Protein AF-A0A497KIA1-F1 (afdb_monomer_lite)

Foldseek 3Di:
DDPVVVVPPDPPVCVVVVDDDQQLLVVLVVQLVVCVVVVHQEGEDDDHPDSLVSLLNNCVVCVRGQYEYEFEQADADDDPVCNVVVVCCCPVPVPVVQVVSVVSLVVRLVVLVSNVVSPHPYYDYPRHQADPVGGPDDPVCCVPGNVVSVVSNVVSNVD

Radius of gyration: 18.95 Å; chains: 1; bounding box: 41×40×52 Å

pLDDT: mean 88.96, std 15.61, range [32.59, 98.38]

Secondary structure (DSSP, 8-state):
--THHHHTS--HHHHHTTPPP-HHHHHHHHHHHHHHHHT-SEEE--S-S-HHHHHHHHHHH-TTSEEEEE---S--PPPTTTHHHHHHHHHH-HHHHHHHHHHHHHHHHHHHHHHHHTT-SEEE-----EETTEESS-HHHIIIIIHHHHHHHHHHHT-

Structure (mmCIF, N/CA/C/O backbone):
data_AF-A0A497KIA1-F1
#
_entry.id   AF-A0A497KIA1-F1
#
loop_
_atom_site.group_PDB
_atom_site.id
_atom_site.type_symbol
_atom_site.label_atom_id
_atom_site.label_alt_id
_atom_site.label_comp_id
_atom_site.label_asym_id
_atom_site.label_entity_id
_atom_site.label_seq_id
_atom_site.pdbx_PDB_ins_code
_atom_site.Cartn_x
_atom_site.Cartn_y
_atom_site.Cartn_z
_atom_site.occupancy
_atom_site.B_iso_or_equiv
_atom_site.auth_seq_id
_atom_site.auth_comp_id
_atom_site.auth_asym_id
_atom_site.auth_atom_id
_atom_site.pdbx_PDB_model_num
ATOM 1 N N . MET A 1 1 ? 5.319 21.602 0.413 1.00 34.72 1 MET A N 1
ATOM 2 C CA . MET A 1 1 ? 4.555 22.053 1.593 1.00 34.72 1 MET A CA 1
ATOM 3 C C . MET A 1 1 ? 3.125 21.598 1.398 1.00 34.72 1 MET A C 1
ATOM 5 O O . MET A 1 1 ? 2.441 22.149 0.552 1.00 34.72 1 MET A O 1
ATOM 9 N N . THR A 1 2 ? 2.716 20.519 2.056 1.00 32.59 2 THR A N 1
ATOM 10 C CA . THR A 1 2 ? 1.330 20.048 2.010 1.00 32.59 2 THR A CA 1
ATOM 11 C C . THR A 1 2 ? 0.500 20.869 2.987 1.00 32.59 2 THR A C 1
ATOM 13 O O . THR A 1 2 ? 0.887 21.023 4.143 1.00 32.59 2 THR A O 1
ATOM 16 N N . VAL A 1 3 ? -0.648 21.359 2.519 1.00 40.66 3 VAL A N 1
ATOM 17 C CA . VAL A 1 3 ? -1.651 22.148 3.263 1.00 40.66 3 VAL A CA 1
ATOM 18 C C . VAL A 1 3 ? -2.026 21.506 4.615 1.00 40.66 3 VAL A C 1
ATOM 20 O O . VAL A 1 3 ? -2.348 22.194 5.577 1.00 40.66 3 VAL A O 1
ATOM 23 N N . PHE A 1 4 ? -1.878 20.184 4.736 1.00 40.44 4 PHE A N 1
ATOM 24 C CA . PHE A 1 4 ? -2.124 19.423 5.962 1.00 40.44 4 PHE A CA 1
ATOM 25 C C . PHE A 1 4 ? -1.110 19.643 7.092 1.00 40.44 4 PHE A C 1
ATOM 27 O O . PHE A 1 4 ? -1.469 19.500 8.258 1.00 40.44 4 PHE A O 1
ATOM 34 N N . ARG A 1 5 ? 0.144 20.010 6.793 1.00 41.88 5 ARG A N 1
ATOM 35 C CA . ARG A 1 5 ? 1.166 20.212 7.838 1.00 41.88 5 ARG A CA 1
ATOM 36 C C . ARG A 1 5 ? 0.845 21.413 8.730 1.00 41.88 5 ARG A C 1
ATOM 38 O O . ARG A 1 5 ? 1.209 21.410 9.900 1.00 41.88 5 ARG A O 1
ATOM 45 N N . ASP A 1 6 ? 0.152 22.406 8.177 1.00 43.09 6 ASP A N 1
ATOM 46 C CA . ASP A 1 6 ? -0.301 23.585 8.913 1.00 43.09 6 ASP A CA 1
ATOM 47 C C . ASP A 1 6 ? -1.636 23.350 9.632 1.00 43.09 6 ASP A C 1
ATOM 49 O O . ASP A 1 6 ? -1.867 23.952 10.673 1.00 43.09 6 ASP A O 1
ATOM 53 N N . PHE A 1 7 ? -2.468 22.414 9.160 1.00 45.00 7 PHE A N 1
ATOM 54 C CA . PHE A 1 7 ? -3.689 21.993 9.864 1.00 45.00 7 PHE A CA 1
ATOM 55 C C . PHE A 1 7 ? -3.392 21.154 11.116 1.00 45.00 7 PHE A C 1
ATOM 57 O O . PHE A 1 7 ? -4.107 21.232 12.108 1.00 45.00 7 PHE A O 1
ATOM 64 N N . LEU A 1 8 ? -2.291 20.396 11.094 1.00 48.50 8 LEU A N 1
ATOM 65 C CA . LEU A 1 8 ? -1.772 19.654 12.247 1.00 48.50 8 LEU A CA 1
ATOM 66 C C . LEU A 1 8 ? -1.019 20.543 13.248 1.00 48.50 8 LEU A C 1
ATOM 68 O O . LEU A 1 8 ? -0.542 20.042 14.270 1.00 48.50 8 LEU A O 1
ATOM 72 N N . LYS A 1 9 ? -0.908 21.858 12.997 1.00 46.88 9 LYS A N 1
ATOM 73 C CA . LYS A 1 9 ? -0.451 22.797 14.022 1.00 46.88 9 LYS A CA 1
ATOM 74 C C . LYS A 1 9 ? -1.568 23.017 15.036 1.00 46.88 9 LYS A C 1
ATOM 76 O O . LYS A 1 9 ? -2.237 24.041 15.049 1.00 46.88 9 LYS A O 1
ATOM 81 N N . VAL A 1 10 ? -1.614 22.057 15.951 1.00 50.97 10 VAL A N 1
ATOM 82 C CA . VAL A 1 10 ? -1.887 22.269 17.364 1.00 50.97 10 VAL A CA 1
ATOM 83 C C . VAL A 1 10 ? -3.334 22.642 17.667 1.00 50.97 10 VAL A C 1
ATOM 85 O O . VAL A 1 10 ? -3.739 23.801 17.595 1.00 50.97 10 VAL A O 1
ATOM 88 N N . ASP A 1 11 ? -4.079 21.648 18.143 1.00 57.84 11 ASP A N 1
ATOM 89 C CA . ASP A 1 11 ? -5.209 21.888 19.031 1.00 57.84 11 ASP A CA 1
ATOM 90 C C . ASP A 1 11 ? -4.734 22.752 20.218 1.00 57.84 11 ASP A C 1
ATOM 92 O O . ASP A 1 11 ? -4.006 22.301 21.111 1.00 57.84 11 ASP A O 1
ATOM 96 N N . LYS A 1 12 ? -5.073 24.045 20.164 1.00 54.50 12 LYS A N 1
ATOM 97 C CA . LYS A 1 12 ? -4.595 25.082 21.091 1.00 54.50 12 LYS A CA 1
ATOM 98 C C . LYS A 1 12 ? -4.995 24.795 22.539 1.00 54.50 12 LYS A C 1
ATOM 100 O O . LYS A 1 12 ? -4.323 25.280 23.447 1.00 54.50 12 LYS A O 1
ATOM 105 N N . GLU A 1 13 ? -6.044 24.006 22.758 1.00 53.75 13 GLU A N 1
ATOM 106 C CA . GLU A 1 13 ? -6.498 23.626 24.096 1.00 53.75 13 GLU A CA 1
ATOM 107 C C . GLU A 1 13 ? -5.647 22.503 24.703 1.00 53.75 13 GLU A C 1
ATOM 109 O O . GLU A 1 13 ? -5.328 22.549 25.891 1.00 53.75 13 GLU A O 1
ATOM 114 N N . THR A 1 14 ? -5.158 21.560 23.892 1.00 52.62 14 THR A N 1
ATOM 115 C CA . THR A 1 14 ? -4.282 20.479 24.375 1.00 52.62 14 THR A CA 1
ATOM 116 C C . THR A 1 14 ? -2.896 21.001 24.783 1.00 52.62 14 THR A C 1
ATOM 118 O O . THR A 1 14 ? -2.354 20.597 25.814 1.00 52.62 14 THR A O 1
ATOM 121 N N . VAL A 1 15 ? -2.339 21.972 24.045 1.00 52.34 15 VAL A N 1
ATOM 122 C CA . VAL A 1 15 ? -1.056 22.614 24.410 1.00 52.34 15 VAL A CA 1
ATOM 123 C C . VAL A 1 15 ? -1.168 23.498 25.655 1.00 52.34 15 VAL A C 1
ATOM 125 O O . VAL A 1 15 ? -0.230 23.527 26.451 1.00 52.34 15 VAL A O 1
ATOM 128 N N . LYS A 1 16 ? -2.320 24.139 25.901 1.00 53.25 16 LYS A N 1
ATOM 129 C CA . LYS A 1 16 ? -2.577 24.868 27.159 1.00 53.25 16 LYS A CA 1
ATOM 130 C C . LYS A 1 16 ? -2.518 23.971 28.403 1.00 53.25 16 LYS A C 1
ATOM 132 O O . LYS A 1 16 ? -2.260 24.478 29.489 1.00 53.25 16 LYS A O 1
ATOM 137 N N . GLN A 1 17 ? -2.735 22.662 28.258 1.00 56.19 17 GLN A N 1
ATOM 138 C CA . GLN A 1 17 ? -2.770 21.697 29.365 1.00 56.19 17 GLN A CA 1
ATOM 139 C C . GLN A 1 17 ? -1.438 20.960 29.609 1.00 56.19 17 GLN A C 1
ATOM 141 O O . GLN A 1 17 ? -1.381 20.076 30.463 1.00 56.19 17 GLN A O 1
ATOM 146 N N . GLY A 1 18 ? -0.362 21.286 28.881 1.00 53.97 18 GLY A N 1
ATOM 147 C CA . GLY A 1 18 ? 0.981 20.738 29.134 1.00 53.97 18 GLY A CA 1
ATOM 148 C C . GLY A 1 18 ? 1.168 19.248 28.811 1.00 53.97 18 GLY A C 1
ATOM 149 O O . GLY A 1 18 ? 2.192 18.671 29.174 1.00 53.97 18 GLY A O 1
ATOM 150 N N . LYS A 1 19 ? 0.213 18.605 28.126 1.00 58.03 19 LYS A N 1
ATOM 151 C CA . LYS A 1 19 ? 0.334 17.210 27.678 1.00 58.03 19 LYS A CA 1
ATOM 152 C C . LYS A 1 19 ? 0.810 17.162 26.228 1.00 58.03 19 LYS A C 1
ATOM 154 O O . LYS A 1 19 ? 0.245 17.820 25.359 1.00 58.03 19 LYS A O 1
ATOM 159 N N . VAL A 1 20 ? 1.839 16.358 25.960 1.00 70.94 20 VAL A N 1
ATOM 160 C CA . VAL A 1 20 ? 2.277 16.060 24.589 1.00 70.94 20 VAL A CA 1
ATOM 161 C C . VAL A 1 20 ? 1.141 15.318 23.880 1.00 70.94 20 VAL A C 1
ATOM 163 O O . VAL A 1 20 ? 0.722 14.250 24.323 1.00 70.94 20 VAL A O 1
ATOM 166 N N . LEU A 1 21 ? 0.618 15.896 22.798 1.00 77.31 21 LEU A N 1
ATOM 167 C CA . LEU A 1 21 ? -0.432 15.280 21.989 1.00 77.31 21 LEU A CA 1
ATOM 168 C C . LEU A 1 21 ? 0.130 14.043 21.275 1.00 77.31 21 LEU A C 1
ATOM 170 O O . LEU A 1 21 ? 1.035 14.158 20.449 1.00 77.31 21 LEU A O 1
ATOM 174 N N . ASN A 1 22 ? -0.437 12.865 21.543 1.00 88.88 22 ASN A N 1
ATOM 175 C CA . ASN A 1 22 ? -0.203 11.696 20.699 1.00 88.88 22 ASN A CA 1
ATOM 176 C C . ASN A 1 22 ? -1.004 11.865 19.398 1.00 88.88 22 ASN A C 1
ATOM 178 O O . ASN A 1 22 ? -2.209 11.614 19.356 1.00 88.88 22 ASN A O 1
ATOM 182 N N . VAL A 1 23 ? -0.325 12.324 18.344 1.00 90.06 23 VAL A N 1
ATOM 183 C CA . VAL A 1 23 ? -0.943 12.636 17.045 1.00 90.06 23 VAL A CA 1
ATOM 184 C C . VAL A 1 23 ? -1.562 11.394 16.394 1.00 90.06 23 VAL A C 1
ATOM 186 O O . VAL A 1 23 ? -2.629 11.506 15.796 1.00 90.06 23 VAL A O 1
ATOM 189 N N . THR A 1 24 ? -0.949 10.212 16.533 1.00 92.19 24 THR A N 1
ATOM 190 C CA . THR A 1 24 ? -1.492 8.958 15.982 1.00 92.19 24 THR A CA 1
ATOM 191 C C . THR A 1 24 ? -2.838 8.618 16.619 1.00 92.19 24 THR A C 1
ATOM 193 O O . THR A 1 24 ? -3.810 8.377 15.906 1.00 92.19 24 THR A O 1
ATOM 196 N N . GLU A 1 25 ? -2.926 8.658 17.950 1.00 94.31 25 GLU A N 1
ATOM 197 C CA . GLU A 1 25 ? -4.172 8.393 18.682 1.00 94.31 25 GLU A CA 1
ATOM 198 C C . GLU A 1 25 ? -5.246 9.439 18.369 1.00 94.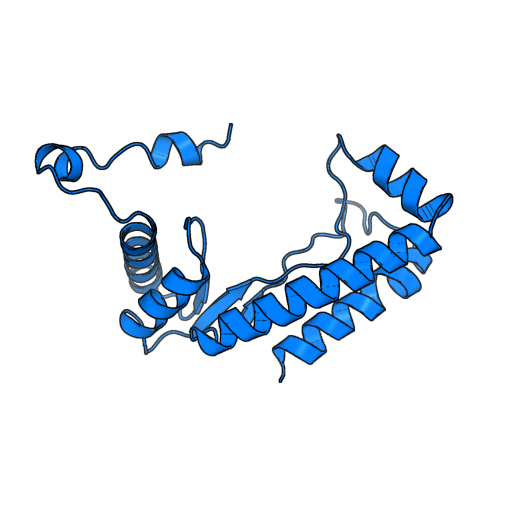31 25 GLU A C 1
ATOM 200 O O . GLU A 1 25 ? -6.392 9.084 18.088 1.00 94.31 25 GLU A O 1
ATOM 205 N N . HIS A 1 26 ? -4.875 10.721 18.365 1.00 93.44 26 HIS A N 1
ATOM 206 C CA . HIS A 1 26 ? -5.801 11.807 18.058 1.00 93.44 26 HIS A CA 1
ATOM 207 C C . HIS A 1 26 ? -6.403 11.666 16.653 1.00 93.44 26 HIS A C 1
ATOM 209 O O . HIS A 1 26 ? -7.625 11.611 16.514 1.00 93.44 26 HIS A O 1
ATOM 215 N N . ASN A 1 27 ? -5.565 11.542 15.620 1.00 94.56 27 ASN A N 1
ATOM 216 C CA . ASN A 1 27 ? -6.035 11.448 14.237 1.00 94.56 27 ASN A CA 1
ATOM 217 C C . ASN A 1 27 ? -6.836 10.161 13.992 1.00 94.56 27 ASN A C 1
ATOM 219 O O . ASN A 1 27 ? -7.849 10.206 13.297 1.00 94.56 27 ASN A O 1
ATOM 223 N N . SER A 1 28 ? -6.440 9.035 14.600 1.00 96.69 28 SER A N 1
ATOM 224 C CA . SER A 1 28 ? -7.191 7.774 14.490 1.00 96.69 28 SER A CA 1
ATOM 225 C C . SER A 1 28 ? -8.599 7.910 15.072 1.00 96.69 28 SER A C 1
ATOM 227 O O . SER A 1 28 ? -9.566 7.459 14.465 1.00 96.69 28 SER A O 1
ATOM 229 N N . ARG A 1 29 ? -8.746 8.590 16.217 1.00 95.75 29 ARG A N 1
ATOM 230 C CA . ARG A 1 29 ? -10.058 8.860 16.820 1.00 95.75 29 ARG A CA 1
ATOM 231 C C . ARG A 1 29 ? -10.920 9.761 15.943 1.00 95.75 29 ARG A C 1
ATOM 233 O O . ARG A 1 29 ? -12.077 9.430 15.701 1.00 95.75 29 ARG A O 1
ATOM 240 N N . VAL A 1 30 ? -10.354 10.862 15.445 1.00 95.69 30 VAL A N 1
ATOM 241 C CA . VAL A 1 30 ? -11.058 11.784 14.538 1.00 95.69 30 VAL A CA 1
ATOM 242 C C . VAL A 1 30 ? -11.549 11.044 13.294 1.00 95.69 30 VAL A C 1
ATOM 244 O O . VAL A 1 30 ? -12.689 11.240 12.871 1.00 95.69 30 VAL A O 1
ATOM 247 N N . LEU A 1 31 ? -10.724 10.157 12.736 1.00 95.62 31 LEU A N 1
ATOM 248 C CA . LEU A 1 31 ? -11.089 9.333 11.591 1.00 95.62 31 LEU A CA 1
ATOM 249 C C . LEU A 1 31 ? -12.267 8.396 11.909 1.00 95.62 31 LEU A C 1
ATOM 251 O O . LEU A 1 31 ? -13.246 8.398 11.166 1.00 95.62 31 LEU A O 1
ATOM 255 N N . VAL A 1 32 ? -12.222 7.668 13.032 1.00 96.62 32 VAL A N 1
ATOM 256 C CA . VAL A 1 32 ? -13.328 6.793 13.474 1.00 96.62 32 VAL A CA 1
ATOM 257 C C . VAL A 1 32 ? -14.625 7.572 13.647 1.00 96.62 32 VAL A C 1
ATOM 259 O O . VAL A 1 32 ? -15.667 7.169 13.134 1.00 96.62 32 VAL A O 1
ATOM 262 N N . GLU A 1 33 ? -14.576 8.698 14.359 1.00 96.56 33 GLU A N 1
ATOM 263 C CA . GLU A 1 33 ? -15.754 9.533 14.589 1.00 96.56 33 GLU A CA 1
ATOM 264 C C . GLU A 1 33 ? -16.332 10.073 13.282 1.00 96.56 33 GLU A C 1
ATOM 266 O O . GLU A 1 33 ? -17.551 10.137 13.126 1.00 96.56 33 GLU A O 1
ATOM 271 N N . THR A 1 34 ? -15.466 10.449 12.340 1.00 96.19 34 THR A N 1
ATOM 272 C CA . THR A 1 34 ? -15.881 10.946 11.028 1.00 96.19 34 THR A CA 1
ATOM 273 C C . THR A 1 34 ? -16.577 9.846 10.238 1.00 96.19 34 THR A C 1
ATOM 275 O O . THR A 1 34 ? -17.715 10.054 9.825 1.00 96.19 34 THR A O 1
ATOM 278 N N . CYS A 1 35 ? -15.951 8.673 10.095 1.00 96.56 35 CYS A N 1
ATOM 279 C CA . CYS A 1 35 ? -16.517 7.522 9.385 1.00 96.56 35 CYS A CA 1
ATOM 280 C C . CYS A 1 35 ? -17.872 7.095 9.966 1.00 96.56 35 CYS A C 1
ATOM 282 O O . CYS A 1 35 ? -18.829 6.934 9.211 1.00 96.56 35 CYS A O 1
ATOM 284 N N . LYS A 1 36 ? -18.000 7.029 11.299 1.00 95.44 36 LYS A N 1
ATOM 285 C CA . LYS A 1 36 ? -19.275 6.713 11.965 1.00 95.44 36 LYS A CA 1
ATOM 286 C C . LYS A 1 36 ? -20.363 7.748 11.673 1.00 95.44 36 LYS A C 1
ATOM 288 O O . LYS A 1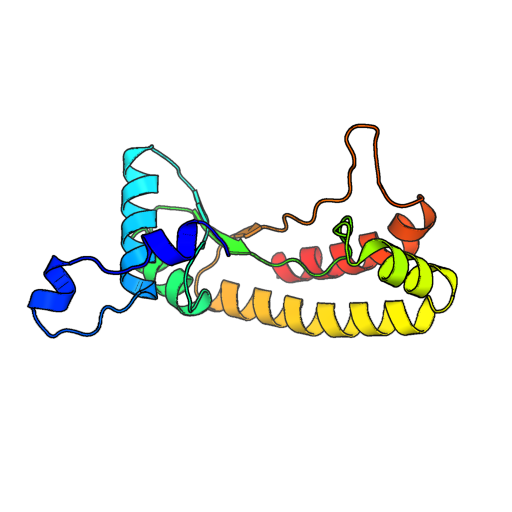 36 ? -21.502 7.378 11.411 1.00 95.44 36 LYS A O 1
ATOM 293 N N . LYS A 1 37 ? -20.033 9.045 11.694 1.00 97.00 37 LYS A N 1
ATOM 294 C CA . LYS A 1 37 ? -21.006 10.126 11.433 1.00 97.00 37 LYS A CA 1
ATOM 295 C C . LYS A 1 37 ? -21.519 10.135 9.996 1.00 97.00 37 LYS A C 1
ATOM 297 O O . LYS A 1 37 ? -22.679 10.468 9.782 1.00 97.00 37 LYS A O 1
ATOM 302 N N . ILE A 1 38 ? -20.664 9.808 9.030 1.00 97.06 38 ILE A N 1
ATOM 303 C CA . ILE A 1 38 ? -21.038 9.766 7.608 1.00 97.06 38 ILE A CA 1
ATOM 304 C C . ILE A 1 38 ? -21.599 8.403 7.177 1.00 97.06 38 ILE A C 1
ATOM 306 O O . ILE A 1 38 ? -22.018 8.267 6.031 1.00 97.06 38 ILE A O 1
ATOM 310 N N . GLY A 1 39 ? -21.624 7.416 8.080 1.00 96.56 39 GLY A N 1
ATOM 311 C CA . GLY A 1 39 ? -22.162 6.081 7.820 1.00 96.56 39 GLY A CA 1
ATOM 312 C C . GLY A 1 39 ? -21.280 5.227 6.909 1.00 96.56 39 GLY A C 1
ATOM 313 O O . GLY A 1 39 ? -21.804 4.512 6.066 1.00 96.56 39 GLY A O 1
ATOM 314 N N . TYR A 1 40 ? -19.954 5.340 7.020 1.00 97.06 40 TYR A N 1
ATOM 315 C CA . TYR A 1 40 ? -19.024 4.481 6.280 1.00 97.06 40 TYR A CA 1
ATOM 316 C C . TYR A 1 40 ? -18.747 3.194 7.049 1.00 97.06 40 TYR A C 1
ATOM 318 O O . TYR A 1 40 ? -18.329 3.256 8.200 1.00 97.06 40 TYR A O 1
ATOM 326 N N . ASP A 1 41 ? -18.857 2.051 6.374 1.00 97.00 41 ASP A N 1
ATOM 327 C CA . ASP A 1 41 ? -18.570 0.729 6.953 1.00 97.00 41 ASP A CA 1
ATOM 328 C C . ASP A 1 41 ? -17.071 0.382 6.986 1.00 97.00 41 ASP A C 1
ATOM 330 O O . ASP A 1 41 ? -16.654 -0.558 7.664 1.00 97.00 41 ASP A O 1
ATOM 334 N N . ILE A 1 42 ? -16.245 1.131 6.245 1.00 97.75 42 ILE A N 1
ATOM 335 C CA . ILE A 1 42 ? -14.803 0.894 6.104 1.00 97.75 42 ILE A CA 1
ATOM 336 C C . ILE A 1 42 ? -14.023 2.089 6.643 1.00 97.75 42 ILE A C 1
ATOM 338 O O . ILE A 1 42 ? -14.285 3.239 6.275 1.00 97.75 42 ILE A O 1
ATOM 342 N N . ILE A 1 43 ? -13.000 1.812 7.453 1.00 97.81 43 ILE A N 1
ATOM 343 C CA . ILE A 1 43 ? -12.065 2.818 7.953 1.00 97.81 43 ILE A CA 1
ATOM 344 C C . ILE A 1 43 ? -10.659 2.473 7.478 1.00 97.81 43 ILE A C 1
ATOM 346 O O . ILE A 1 43 ? -10.041 1.519 7.945 1.00 97.81 43 ILE A O 1
ATOM 350 N N . ARG A 1 44 ? -10.134 3.282 6.557 1.00 96.62 44 ARG A N 1
ATOM 351 C CA . ARG A 1 44 ? -8.766 3.146 6.056 1.00 96.62 44 ARG A CA 1
ATOM 352 C C . ARG A 1 44 ? -7.819 4.062 6.815 1.00 96.62 44 ARG A C 1
ATOM 354 O O . ARG A 1 44 ? -8.057 5.267 6.858 1.00 96.62 44 ARG A O 1
ATOM 361 N N . VAL A 1 45 ? -6.713 3.522 7.324 1.00 94.44 45 VAL A N 1
ATOM 362 C CA . VAL A 1 45 ? -5.660 4.331 7.957 1.00 94.44 45 VAL A CA 1
ATOM 363 C C . VAL A 1 45 ? -5.166 5.418 7.006 1.00 94.44 45 VAL A C 1
ATOM 365 O O . VAL A 1 45 ? -4.845 5.161 5.845 1.00 94.44 45 VAL A O 1
ATOM 368 N N . GLY A 1 46 ? -5.066 6.643 7.518 1.00 87.12 46 GLY A N 1
ATOM 369 C CA . GLY A 1 46 ? -4.593 7.787 6.752 1.00 87.12 46 GLY A CA 1
ATOM 370 C C . GLY A 1 46 ? -4.072 8.902 7.649 1.00 87.12 46 GLY A C 1
ATOM 371 O O . GLY A 1 46 ? -4.584 9.129 8.740 1.00 87.12 46 GLY A O 1
ATOM 372 N N . PHE A 1 47 ? -3.057 9.619 7.160 1.00 84.75 47 PHE A N 1
ATOM 373 C CA . PHE A 1 47 ? -2.545 10.859 7.761 1.00 84.75 47 PHE A CA 1
ATOM 374 C C . PHE A 1 47 ? -2.098 10.741 9.233 1.00 84.75 47 PHE A C 1
ATOM 376 O O . PHE A 1 47 ? -2.310 11.653 10.034 1.00 84.75 47 PHE A O 1
ATOM 383 N N . VAL A 1 48 ? -1.440 9.635 9.587 1.00 91.44 48 VAL A N 1
ATOM 384 C CA . VAL A 1 48 ? -0.880 9.373 10.925 1.00 91.44 48 VAL A CA 1
ATOM 385 C C . VAL A 1 48 ? 0.639 9.160 10.858 1.00 91.44 48 VAL A C 1
ATOM 387 O O . VAL A 1 48 ? 1.123 8.642 9.852 1.00 91.44 48 VAL A O 1
ATOM 390 N N . PRO A 1 49 ? 1.405 9.536 11.902 1.00 91.56 49 PRO A N 1
ATOM 391 C CA . PRO A 1 49 ? 2.841 9.245 11.969 1.00 91.56 49 PRO A CA 1
ATOM 392 C C . PRO A 1 49 ? 3.174 7.752 12.058 1.00 91.56 49 PRO A C 1
ATOM 394 O O . PRO A 1 49 ? 4.166 7.324 11.479 1.00 91.56 49 PRO A O 1
ATOM 397 N N . ASP A 1 50 ? 2.354 6.980 12.779 1.00 94.88 50 ASP A N 1
ATOM 398 C CA . ASP A 1 50 ? 2.522 5.534 12.954 1.00 94.88 50 ASP A CA 1
ATOM 399 C C . ASP A 1 50 ? 1.271 4.795 12.441 1.00 94.88 50 ASP A C 1
ATOM 401 O O . ASP A 1 50 ? 0.261 4.716 13.150 1.00 94.88 50 ASP A O 1
ATOM 405 N N . PRO A 1 51 ? 1.299 4.291 11.194 1.00 95.38 51 PRO A N 1
ATOM 406 C CA . PRO A 1 51 ? 0.178 3.560 10.611 1.00 95.38 51 PRO A CA 1
ATOM 407 C C . PRO A 1 51 ? -0.141 2.241 11.322 1.00 95.38 51 PRO A C 1
ATOM 409 O O . PRO A 1 51 ? -1.310 1.877 11.418 1.00 95.38 51 PRO A O 1
ATOM 412 N N . ILE A 1 52 ? 0.873 1.540 11.839 1.00 97.81 52 ILE A N 1
ATOM 413 C CA . ILE A 1 52 ? 0.696 0.234 12.486 1.00 97.81 52 ILE A CA 1
ATOM 414 C C . ILE A 1 52 ? -0.013 0.410 13.823 1.00 97.81 52 ILE A C 1
ATOM 416 O O . ILE A 1 52 ? -0.973 -0.298 14.118 1.00 97.81 52 ILE A O 1
ATOM 420 N N . GLU A 1 53 ? 0.403 1.393 14.619 1.00 97.62 53 GLU A N 1
ATOM 421 C CA . GLU A 1 53 ? -0.295 1.694 15.866 1.00 97.62 53 GLU A CA 1
ATOM 422 C C . GLU A 1 53 ? -1.706 2.239 15.614 1.00 97.62 53 GLU A C 1
ATOM 424 O O . GLU A 1 53 ? -2.645 1.890 16.330 1.00 97.62 53 GLU A O 1
ATOM 429 N N . SER A 1 54 ? -1.897 3.022 14.547 1.00 97.88 54 SER A N 1
ATOM 430 C CA . SER A 1 54 ? -3.231 3.459 14.129 1.00 97.88 54 SER A CA 1
ATOM 431 C C . SER A 1 54 ? -4.163 2.275 13.863 1.00 97.88 54 SER A C 1
ATOM 433 O O . SER A 1 54 ? -5.269 2.278 14.392 1.00 97.88 54 SER A O 1
ATOM 435 N N . LEU A 1 55 ? -3.722 1.227 13.152 1.00 98.38 55 LEU A N 1
ATOM 436 C CA . LEU A 1 55 ? -4.534 0.018 12.927 1.00 98.38 55 LEU A CA 1
ATOM 437 C C . LEU A 1 55 ? -5.024 -0.609 14.236 1.00 98.38 55 LEU A C 1
ATOM 439 O O . LEU A 1 55 ? -6.220 -0.881 14.374 1.00 98.38 55 LEU A O 1
ATOM 443 N N . ARG A 1 56 ? -4.140 -0.748 15.232 1.00 98.38 56 ARG A N 1
ATOM 444 C CA . ARG A 1 56 ? -4.509 -1.294 16.550 1.00 98.38 56 ARG A CA 1
ATOM 445 C C . ARG A 1 56 ? -5.553 -0.429 17.249 1.00 98.38 56 ARG A C 1
ATOM 447 O O . ARG A 1 56 ? -6.510 -0.940 17.835 1.00 98.38 56 ARG A O 1
ATOM 454 N N . ILE A 1 57 ? -5.386 0.891 17.176 1.00 98.06 57 ILE A N 1
ATOM 455 C CA . ILE A 1 57 ? -6.323 1.858 17.752 1.00 98.06 57 ILE A CA 1
ATOM 456 C C . ILE A 1 57 ? -7.678 1.782 17.045 1.00 98.06 57 ILE A C 1
ATOM 458 O O . ILE A 1 57 ? -8.708 1.727 17.718 1.00 98.06 57 ILE A O 1
ATOM 462 N N . LEU A 1 58 ? -7.695 1.736 15.711 1.00 98.06 58 LEU A N 1
ATOM 463 C CA . LEU A 1 58 ? -8.918 1.618 14.920 1.00 98.06 58 LEU A CA 1
ATOM 464 C C . LEU A 1 58 ? -9.673 0.331 15.260 1.00 98.06 58 LEU A C 1
ATOM 466 O O . LEU A 1 58 ? -10.859 0.398 15.581 1.00 98.06 58 LEU A O 1
ATOM 470 N N . ARG A 1 59 ? -8.977 -0.814 15.306 1.00 97.81 59 ARG A N 1
ATOM 471 C CA . ARG A 1 59 ? -9.569 -2.108 15.673 1.00 97.81 59 ARG A CA 1
ATOM 472 C C . ARG A 1 59 ? -10.208 -2.082 17.065 1.00 97.81 59 ARG A C 1
ATOM 474 O O . ARG A 1 59 ? -11.255 -2.688 17.273 1.00 97.81 59 ARG A O 1
ATOM 481 N N . ARG A 1 60 ? -9.614 -1.347 18.013 1.00 97.69 60 ARG A N 1
ATOM 482 C CA . ARG A 1 60 ? -10.160 -1.149 19.368 1.00 97.69 60 ARG A CA 1
ATOM 483 C C . ARG A 1 60 ? -11.375 -0.213 19.399 1.00 97.69 60 ARG A C 1
ATOM 485 O O . ARG A 1 60 ? -12.301 -0.456 20.166 1.00 97.69 60 ARG A O 1
ATOM 492 N N . LEU A 1 61 ? -11.358 0.884 18.639 1.00 97.50 61 LEU A N 1
ATOM 493 C CA . LEU A 1 61 ? -12.381 1.944 18.701 1.00 97.50 61 LEU A CA 1
ATOM 494 C C . LEU A 1 61 ? -13.596 1.695 17.789 1.00 97.50 61 LEU A C 1
ATOM 496 O O . LEU A 1 61 ? -14.678 2.245 18.029 1.00 97.50 61 LEU A O 1
ATOM 500 N N . ALA A 1 62 ? -13.423 0.896 16.741 1.00 97.31 62 ALA A N 1
ATOM 501 C CA . ALA A 1 62 ? -14.444 0.568 15.754 1.00 97.31 62 ALA A CA 1
ATOM 502 C C . ALA A 1 62 ? -14.400 -0.930 15.396 1.00 97.31 62 ALA A C 1
ATOM 504 O O . ALA A 1 62 ? -14.145 -1.281 14.246 1.00 97.31 62 ALA A O 1
ATOM 505 N N . PRO A 1 63 ? -14.622 -1.834 16.371 1.00 96.44 63 PRO A N 1
ATOM 506 C CA . PRO A 1 63 ? -14.535 -3.278 16.141 1.00 96.44 63 PRO A CA 1
ATOM 507 C C . PRO A 1 63 ? -15.609 -3.823 15.181 1.00 96.44 63 PRO A C 1
ATOM 509 O O . PRO A 1 63 ? -15.501 -4.958 14.720 1.00 96.44 63 PRO A O 1
ATOM 512 N N . ASP A 1 64 ? -16.643 -3.026 14.921 1.00 96.81 64 ASP A N 1
ATOM 513 C CA . ASP A 1 64 ? -17.778 -3.264 14.031 1.00 96.81 64 ASP A CA 1
ATOM 514 C C . ASP A 1 64 ? -17.555 -2.767 12.590 1.00 96.81 64 ASP A C 1
ATOM 516 O O . ASP A 1 64 ? -18.413 -2.992 11.743 1.00 96.81 64 ASP A O 1
ATOM 520 N N . HIS A 1 65 ? -16.432 -2.099 12.307 1.00 97.81 65 HIS A N 1
ATOM 521 C CA . HIS A 1 65 ? -16.087 -1.593 10.976 1.00 97.81 65 HIS A CA 1
ATOM 522 C C . HIS A 1 65 ? -14.984 -2.444 10.348 1.00 97.81 65 HIS A C 1
ATOM 524 O O . HIS A 1 65 ? -14.111 -2.944 11.057 1.00 97.81 65 HIS A O 1
ATOM 530 N N . LEU A 1 66 ? -14.978 -2.525 9.016 1.00 98.12 66 LEU A N 1
ATOM 531 C CA . LEU A 1 66 ? -13.867 -3.110 8.271 1.00 98.12 66 LEU A CA 1
ATOM 532 C C . LEU A 1 66 ? -12.654 -2.175 8.370 1.00 98.12 66 LEU A C 1
ATOM 534 O O . LEU A 1 66 ? -12.697 -1.036 7.888 1.00 98.12 66 LEU A O 1
ATOM 538 N N . ILE A 1 67 ? -11.561 -2.641 8.968 1.00 98.19 67 ILE A N 1
ATOM 539 C CA . ILE A 1 67 ? -10.344 -1.834 9.106 1.00 98.19 67 ILE A CA 1
ATOM 540 C C . ILE A 1 67 ? -9.408 -2.094 7.929 1.00 98.19 67 ILE A C 1
ATOM 542 O O . ILE A 1 67 ? -9.039 -3.232 7.654 1.00 98.19 67 ILE A O 1
ATOM 546 N N . ALA A 1 68 ? -8.991 -1.037 7.233 1.00 97.94 68 ALA A N 1
ATOM 547 C CA . ALA A 1 68 ? -8.170 -1.160 6.037 1.00 97.94 68 ALA A CA 1
ATOM 548 C C . ALA A 1 68 ? -6.791 -0.500 6.181 1.00 97.94 68 ALA A C 1
ATOM 550 O O . ALA A 1 68 ? -6.655 0.670 6.553 1.00 97.94 68 ALA A O 1
ATOM 551 N N . GLY A 1 69 ? -5.763 -1.261 5.826 1.00 97.19 69 GLY A N 1
ATOM 552 C CA . GLY A 1 69 ? -4.395 -0.804 5.650 1.00 97.19 69 GLY A CA 1
ATOM 553 C C . GLY A 1 69 ? -4.123 -0.296 4.233 1.00 97.19 69 GLY A C 1
ATOM 554 O O . GLY A 1 69 ? -5.022 -0.041 3.425 1.00 97.19 69 GLY A O 1
ATOM 555 N N . SER A 1 70 ? -2.851 -0.105 3.907 1.00 95.25 70 SER A N 1
ATOM 556 C CA . SER A 1 70 ? -2.387 0.294 2.580 1.00 95.25 70 SER A CA 1
ATOM 557 C C . SER A 1 70 ? -1.012 -0.273 2.277 1.00 95.25 70 SER A C 1
ATOM 559 O O . SER A 1 70 ? -0.104 -0.193 3.101 1.00 95.25 70 SER A O 1
ATOM 561 N N . ALA A 1 71 ? -0.848 -0.788 1.069 1.00 93.56 71 ALA A N 1
ATOM 562 C CA . ALA A 1 71 ? 0.439 -1.209 0.542 1.00 93.56 71 ALA A CA 1
ATOM 563 C C . ALA A 1 71 ? 0.474 -0.884 -0.947 1.00 93.56 71 ALA A C 1
ATOM 565 O O . ALA A 1 71 ? -0.546 -0.946 -1.630 1.00 93.56 71 ALA A O 1
ATOM 566 N N . GLY A 1 72 ? 1.642 -0.498 -1.441 1.00 90.00 72 GLY A N 1
ATOM 567 C CA . GLY A 1 72 ? 1.792 -0.054 -2.820 1.00 90.00 72 GLY A CA 1
ATOM 568 C C . GLY A 1 72 ? 3.253 -0.090 -3.209 1.00 90.00 72 GLY A C 1
ATOM 569 O O . GLY A 1 72 ? 4.059 0.725 -2.758 1.00 90.00 72 GLY A O 1
ATOM 570 N N . GLY A 1 73 ? 3.610 -1.059 -4.043 1.00 84.06 73 GLY A N 1
ATOM 571 C CA . GLY A 1 73 ? 5.009 -1.331 -4.356 1.00 84.06 73 GLY A CA 1
ATOM 572 C C . GLY A 1 73 ? 5.366 -1.224 -5.835 1.00 84.06 73 GLY A C 1
ATOM 573 O O . GLY A 1 73 ? 6.549 -1.153 -6.175 1.00 84.06 73 GLY A O 1
ATOM 574 N N . THR A 1 74 ? 4.370 -1.246 -6.718 1.00 92.81 74 THR A N 1
ATOM 575 C CA . THR A 1 74 ? 4.568 -1.226 -8.168 1.00 92.81 74 THR A CA 1
ATOM 576 C C . THR A 1 74 ? 4.961 0.175 -8.649 1.00 92.81 74 THR A C 1
ATOM 578 O O . THR A 1 74 ? 5.182 1.112 -7.869 1.00 92.81 74 THR A O 1
ATOM 581 N N . ILE A 1 75 ? 5.135 0.310 -9.963 1.00 93.12 75 ILE A N 1
ATOM 582 C CA . ILE A 1 75 ? 5.540 1.563 -10.594 1.00 93.12 75 ILE A CA 1
ATOM 583 C C . ILE A 1 75 ? 4.295 2.247 -11.143 1.00 93.12 75 ILE A C 1
ATOM 585 O O . ILE A 1 75 ? 3.782 1.866 -12.195 1.00 93.12 75 ILE A O 1
ATOM 589 N N . GLY A 1 76 ? 3.825 3.254 -10.417 1.00 92.69 76 GLY A N 1
ATOM 590 C CA . GLY A 1 76 ? 2.792 4.153 -10.912 1.00 92.69 76 GLY A CA 1
ATOM 591 C C . GLY A 1 76 ? 3.338 5.183 -11.892 1.00 92.69 76 GLY A C 1
ATOM 592 O O . GLY A 1 76 ? 4.545 5.277 -12.122 1.00 92.69 76 GLY A O 1
ATOM 593 N N . ILE A 1 77 ? 2.434 5.982 -12.445 1.00 92.81 77 ILE A N 1
ATOM 594 C CA . ILE A 1 77 ? 2.771 7.145 -13.253 1.00 92.81 77 ILE A CA 1
ATOM 595 C C . ILE A 1 77 ? 3.739 8.062 -12.474 1.00 92.81 77 ILE A C 1
ATOM 597 O O . ILE A 1 77 ? 3.483 8.394 -11.312 1.00 92.81 77 ILE A O 1
ATOM 601 N N . PRO A 1 78 ? 4.877 8.457 -13.072 1.00 91.25 78 PRO A N 1
ATOM 602 C CA . PRO A 1 78 ? 5.824 9.336 -12.408 1.00 91.25 78 PRO A CA 1
ATOM 603 C C . PRO A 1 78 ? 5.268 10.751 -12.289 1.00 91.25 78 PRO A C 1
ATOM 605 O O . PRO A 1 78 ? 4.505 11.219 -13.136 1.00 91.25 78 PRO A O 1
ATOM 608 N N . ASP A 1 79 ? 5.750 11.482 -11.288 1.00 88.69 79 ASP A N 1
ATOM 609 C CA . ASP A 1 79 ? 5.572 12.927 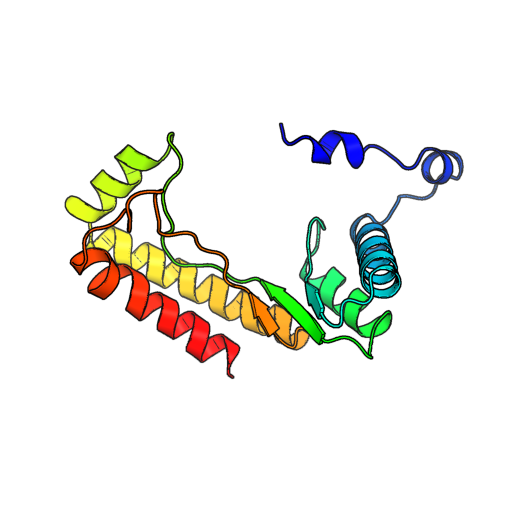-11.274 1.00 88.69 79 ASP A CA 1
ATOM 610 C C . ASP A 1 79 ? 6.461 13.606 -12.336 1.00 88.69 79 ASP A C 1
ATOM 612 O O . ASP A 1 79 ? 7.392 13.020 -12.900 1.00 88.69 79 ASP A O 1
ATOM 616 N N . GLY A 1 80 ? 6.207 14.891 -12.594 1.00 86.88 80 GLY A N 1
ATOM 617 C CA . GLY A 1 80 ? 6.964 15.649 -13.594 1.00 86.88 80 GLY A CA 1
ATOM 618 C C . GLY A 1 80 ? 8.464 15.795 -13.294 1.00 86.88 80 GLY A C 1
ATOM 619 O O . GLY A 1 80 ? 9.218 16.171 -14.186 1.00 86.88 80 GLY A O 1
ATOM 620 N N . LYS A 1 81 ? 8.921 15.508 -12.067 1.00 91.88 81 LYS A N 1
ATOM 621 C CA . LYS A 1 81 ? 10.338 15.615 -11.680 1.00 91.88 81 LYS A CA 1
ATOM 622 C C . LYS A 1 81 ? 11.099 14.315 -11.916 1.00 91.88 81 LYS A C 1
ATOM 624 O O . LYS A 1 81 ? 12.279 14.351 -12.244 1.00 91.88 81 LYS A O 1
ATOM 629 N N . THR A 1 82 ? 10.429 13.181 -11.743 1.00 90.88 82 THR A N 1
ATOM 630 C CA . THR A 1 82 ? 11.028 11.840 -11.784 1.00 90.88 82 THR A CA 1
ATOM 631 C C . THR A 1 82 ? 10.822 11.130 -13.121 1.00 90.88 82 THR A C 1
ATOM 633 O O . THR A 1 82 ? 11.492 10.136 -13.398 1.00 90.88 82 THR A O 1
ATOM 636 N N . MET A 1 83 ? 9.951 11.657 -13.988 1.00 92.06 83 MET A N 1
ATOM 637 C CA . MET A 1 83 ? 9.571 11.034 -15.258 1.00 92.06 83 MET A CA 1
ATOM 638 C C . MET A 1 83 ? 10.761 10.627 -16.136 1.00 92.06 83 MET A C 1
ATOM 640 O O . MET A 1 83 ? 10.869 9.459 -16.510 1.00 92.06 83 MET A O 1
ATOM 644 N N . THR A 1 84 ? 11.683 11.551 -16.429 1.00 93.19 84 THR A N 1
ATOM 645 C CA . THR A 1 84 ? 12.854 11.275 -17.282 1.00 93.19 84 THR A CA 1
ATOM 646 C C . THR A 1 84 ? 13.742 10.181 -16.698 1.00 93.19 84 THR A C 1
ATOM 648 O O . THR A 1 84 ? 14.220 9.313 -17.429 1.00 93.19 84 THR A O 1
ATOM 651 N N . GLU A 1 85 ? 13.953 10.196 -15.380 1.00 94.19 85 GLU A N 1
ATOM 652 C CA . GLU A 1 85 ? 14.776 9.194 -14.706 1.00 94.19 85 GLU A CA 1
ATOM 653 C C . GLU A 1 85 ? 14.118 7.815 -14.772 1.00 94.19 85 GLU A C 1
ATOM 655 O O . GLU A 1 85 ? 14.774 6.845 -15.152 1.00 94.19 85 GLU A O 1
ATOM 660 N N . ILE A 1 86 ? 12.825 7.714 -14.452 1.00 92.88 86 ILE A N 1
ATOM 661 C CA . ILE A 1 86 ? 12.111 6.434 -14.484 1.00 92.88 86 ILE A CA 1
ATOM 662 C C . ILE A 1 86 ? 12.115 5.855 -15.900 1.00 92.88 86 ILE A C 1
ATOM 664 O O . ILE A 1 86 ? 12.455 4.684 -16.074 1.00 92.88 86 ILE A O 1
ATOM 668 N N . VAL A 1 87 ? 11.839 6.676 -16.918 1.00 92.38 87 VAL A N 1
ATOM 669 C CA . VAL A 1 87 ? 11.908 6.247 -18.322 1.00 92.38 87 VAL A CA 1
ATOM 670 C C . VAL A 1 87 ? 13.326 5.788 -18.677 1.00 92.38 87 VAL A C 1
ATOM 672 O O . VAL A 1 87 ? 13.500 4.686 -19.194 1.00 92.38 87 VAL A O 1
ATOM 675 N N . TYR A 1 88 ? 14.368 6.552 -18.337 1.00 94.31 88 TYR A N 1
ATOM 676 C CA . TYR A 1 88 ? 15.750 6.129 -18.587 1.00 94.31 88 TYR A CA 1
ATOM 677 C C . TYR A 1 88 ? 16.059 4.772 -17.941 1.00 94.31 88 TYR A C 1
ATOM 679 O O . TYR A 1 88 ? 16.628 3.895 -18.591 1.00 94.31 88 TYR A O 1
ATOM 687 N N . ARG A 1 89 ? 15.666 4.566 -16.680 1.00 94.00 89 ARG A N 1
ATOM 688 C CA . ARG A 1 89 ? 15.942 3.321 -15.954 1.00 94.00 89 ARG A CA 1
ATOM 689 C C . ARG A 1 89 ? 15.210 2.129 -16.564 1.00 94.00 89 ARG A C 1
ATOM 691 O O . ARG A 1 89 ? 15.842 1.095 -16.744 1.00 94.00 89 ARG A O 1
ATOM 698 N N . ILE A 1 90 ? 13.945 2.293 -16.945 1.00 94.12 90 ILE A N 1
ATOM 699 C CA . ILE A 1 90 ? 13.150 1.243 -17.594 1.00 94.12 90 ILE A CA 1
ATOM 700 C C . ILE A 1 90 ? 13.779 0.818 -18.927 1.00 94.12 90 ILE A C 1
ATOM 702 O O . ILE A 1 90 ? 13.965 -0.370 -19.158 1.00 94.12 90 ILE A O 1
ATOM 706 N N . TYR A 1 91 ? 14.159 1.764 -19.789 1.00 93.12 91 TYR A N 1
ATOM 707 C CA . TYR A 1 91 ? 14.610 1.431 -21.148 1.00 93.12 91 TYR A CA 1
ATOM 708 C C . TYR A 1 91 ? 16.110 1.140 -21.268 1.00 93.12 91 TYR A C 1
ATOM 710 O O . TYR A 1 91 ? 16.524 0.425 -22.177 1.00 93.12 91 TYR A O 1
ATOM 718 N N . ARG A 1 92 ? 16.955 1.713 -20.402 1.00 96.19 92 ARG A N 1
ATOM 719 C CA . ARG A 1 92 ? 18.419 1.541 -20.478 1.00 96.19 92 ARG A CA 1
ATOM 720 C C . ARG A 1 92 ? 18.974 0.569 -19.451 1.00 96.19 92 ARG A C 1
ATOM 722 O O . ARG A 1 92 ? 20.064 0.051 -19.668 1.00 96.19 92 ARG A O 1
ATOM 729 N N . LYS A 1 93 ? 18.272 0.354 -18.335 1.00 94.44 93 LYS A N 1
ATOM 730 C CA . LYS A 1 93 ? 18.714 -0.517 -17.236 1.00 94.44 93 LYS A CA 1
ATOM 731 C C . LYS A 1 93 ? 17.558 -1.362 -16.660 1.00 94.44 93 LYS A C 1
ATOM 733 O O . LYS A 1 93 ? 17.369 -1.349 -15.440 1.00 94.44 93 LYS A O 1
ATOM 738 N N . PRO A 1 94 ? 16.783 -2.083 -17.498 1.00 91.50 94 PRO A N 1
ATOM 739 C CA . PRO A 1 94 ? 15.581 -2.800 -17.061 1.00 91.50 94 PRO A CA 1
ATOM 740 C C . PRO A 1 94 ? 15.867 -3.837 -15.971 1.00 91.50 94 PRO A C 1
ATOM 742 O O . PRO A 1 94 ? 15.135 -3.894 -14.990 1.00 91.50 94 PRO A O 1
ATOM 745 N N . GLU A 1 95 ? 16.967 -4.588 -16.071 1.00 92.81 95 GLU A N 1
ATOM 746 C CA . GLU A 1 95 ? 17.312 -5.617 -15.078 1.00 92.81 95 GLU A CA 1
ATOM 747 C C . GLU A 1 95 ? 17.653 -5.033 -13.704 1.00 92.81 95 GLU A C 1
ATOM 749 O O . GLU A 1 95 ? 17.160 -5.492 -12.673 1.00 92.81 95 GLU A O 1
ATOM 754 N N . ASP A 1 96 ? 18.456 -3.968 -13.669 1.00 94.31 96 ASP A N 1
ATOM 755 C CA . ASP A 1 96 ? 18.758 -3.271 -12.417 1.00 94.31 96 ASP A CA 1
ATOM 756 C C . ASP A 1 96 ? 17.498 -2.644 -11.823 1.00 94.31 96 ASP A C 1
ATOM 758 O O . ASP A 1 96 ? 17.339 -2.563 -10.605 1.00 94.31 96 ASP A O 1
ATOM 762 N N . PHE A 1 97 ? 16.603 -2.153 -12.679 1.00 93.56 97 PHE A N 1
ATOM 763 C CA . PHE A 1 97 ? 15.331 -1.604 -12.249 1.00 93.56 97 PHE A CA 1
ATOM 764 C C . PHE A 1 97 ? 14.439 -2.689 -11.639 1.00 93.56 97 PHE A C 1
ATOM 766 O O . PHE A 1 97 ? 13.971 -2.509 -10.516 1.00 93.56 97 PHE A O 1
ATOM 773 N N . LYS A 1 98 ? 14.315 -3.840 -12.305 1.00 94.19 98 LYS A N 1
ATOM 774 C CA . LYS A 1 98 ? 13.565 -5.010 -11.844 1.00 94.19 98 LYS A CA 1
ATOM 775 C C . LYS A 1 98 ? 14.050 -5.511 -10.484 1.00 94.19 98 LYS A C 1
ATOM 777 O O . LYS A 1 98 ? 13.239 -5.663 -9.578 1.00 94.19 98 LYS A O 1
ATOM 782 N N . LYS A 1 99 ? 15.366 -5.634 -10.274 1.00 94.69 99 LYS A N 1
ATOM 783 C CA . LYS A 1 99 ? 15.942 -6.001 -8.963 1.00 94.69 99 LYS A CA 1
ATOM 784 C C . LYS A 1 99 ? 15.545 -5.037 -7.843 1.00 94.69 99 LYS A C 1
ATOM 786 O O . LYS A 1 99 ? 15.314 -5.458 -6.711 1.00 94.69 99 LYS A O 1
ATOM 791 N N . LYS A 1 100 ? 15.445 -3.733 -8.134 1.00 93.69 100 LYS A N 1
ATOM 792 C CA . LYS A 1 100 ? 14.970 -2.761 -7.135 1.00 93.69 100 LYS A CA 1
ATOM 793 C C . LYS A 1 100 ? 13.487 -2.942 -6.816 1.00 93.69 100 LYS A C 1
ATOM 795 O O . LYS A 1 100 ? 13.118 -2.788 -5.656 1.00 93.69 100 LYS A O 1
ATOM 800 N N . LEU A 1 101 ? 12.659 -3.289 -7.802 1.00 94.31 101 LEU A N 1
ATOM 801 C CA . LEU A 1 101 ? 11.250 -3.622 -7.563 1.00 94.31 101 LEU A CA 1
ATOM 802 C C . LEU A 1 101 ? 11.118 -4.884 -6.718 1.00 94.31 101 LEU A C 1
ATOM 804 O O . LEU A 1 101 ? 10.335 -4.893 -5.780 1.00 94.31 101 LEU A O 1
ATOM 808 N N . GLU A 1 102 ? 11.920 -5.914 -6.994 1.00 95.19 102 GLU A N 1
ATOM 809 C CA . GLU A 1 102 ? 11.950 -7.145 -6.195 1.00 95.19 102 GLU A CA 1
ATOM 810 C C . GLU A 1 102 ? 12.317 -6.865 -4.736 1.00 95.19 102 GLU A C 1
ATOM 812 O O . GLU A 1 102 ? 11.691 -7.414 -3.833 1.00 95.19 102 GLU A O 1
ATOM 817 N N . SER A 1 103 ? 13.301 -5.993 -4.492 1.00 95.25 103 SER A N 1
ATOM 818 C CA . SER A 1 103 ? 13.635 -5.561 -3.131 1.00 95.25 103 SER A CA 1
ATOM 819 C C . SER A 1 103 ? 12.460 -4.839 -2.478 1.00 95.25 103 SER A C 1
ATOM 821 O O . SER A 1 103 ? 12.050 -5.219 -1.388 1.00 95.25 103 SER A O 1
ATOM 823 N N . ARG A 1 104 ? 11.867 -3.859 -3.172 1.00 95.12 104 ARG A N 1
ATOM 824 C CA . ARG A 1 104 ? 10.714 -3.104 -2.665 1.00 95.12 104 ARG A CA 1
ATOM 825 C C . ARG A 1 104 ? 9.514 -4.008 -2.376 1.00 95.12 104 ARG A C 1
ATOM 827 O O . ARG A 1 104 ? 8.821 -3.787 -1.394 1.00 95.12 104 ARG A O 1
ATOM 834 N N . MET A 1 105 ? 9.274 -5.038 -3.190 1.00 96.06 105 MET A N 1
ATOM 835 C CA . MET A 1 105 ? 8.211 -6.009 -2.922 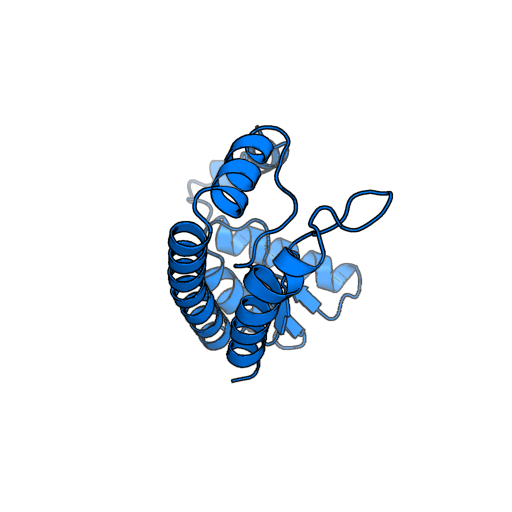1.00 96.06 105 MET A CA 1
ATOM 836 C C . MET A 1 105 ? 8.415 -6.746 -1.613 1.00 96.06 105 MET A C 1
ATOM 838 O O . MET A 1 105 ? 7.442 -6.991 -0.917 1.00 96.06 105 MET A O 1
ATOM 842 N N . LYS A 1 106 ? 9.649 -7.137 -1.284 1.00 96.19 106 LYS A N 1
ATOM 843 C CA . LYS A 1 106 ? 9.913 -7.843 -0.025 1.00 96.19 106 LYS A CA 1
ATOM 844 C C . LYS A 1 106 ? 9.540 -6.966 1.165 1.00 96.19 106 LYS A C 1
ATOM 846 O O . LYS A 1 106 ? 8.874 -7.451 2.074 1.00 96.19 106 LYS A O 1
ATOM 851 N N . ASP A 1 107 ? 9.900 -5.687 1.099 1.00 96.50 107 ASP A N 1
ATOM 852 C CA . ASP A 1 107 ? 9.579 -4.709 2.137 1.00 96.50 107 ASP A CA 1
ATOM 853 C C . ASP A 1 107 ? 8.060 -4.482 2.241 1.00 96.50 107 ASP A C 1
ATOM 855 O O . ASP A 1 107 ? 7.500 -4.511 3.333 1.00 96.50 107 ASP A O 1
ATOM 859 N N . GLU A 1 108 ? 7.364 -4.331 1.108 1.00 96.44 108 GLU A N 1
ATOM 860 C CA . GLU A 1 108 ? 5.905 -4.139 1.088 1.00 96.44 108 GLU A CA 1
ATOM 861 C C . GLU A 1 108 ? 5.130 -5.387 1.530 1.00 96.44 108 GLU A C 1
ATOM 863 O O . GLU A 1 108 ? 4.116 -5.269 2.212 1.00 96.44 108 GLU A O 1
ATOM 868 N N . ILE A 1 109 ? 5.602 -6.589 1.196 1.00 97.25 109 ILE A N 1
ATOM 869 C CA . ILE A 1 109 ? 5.005 -7.844 1.673 1.00 97.25 109 ILE A CA 1
ATOM 870 C C . ILE A 1 109 ? 5.138 -7.949 3.192 1.00 97.25 109 ILE A C 1
ATOM 872 O O . ILE A 1 109 ? 4.194 -8.364 3.860 1.00 97.25 109 ILE A O 1
ATOM 876 N N . GLU A 1 110 ? 6.286 -7.572 3.752 1.00 97.50 110 GLU A N 1
ATOM 877 C CA . GLU A 1 110 ? 6.456 -7.555 5.203 1.00 97.50 110 GLU A CA 1
ATOM 878 C C . GLU A 1 110 ? 5.567 -6.492 5.859 1.00 97.50 110 GLU A C 1
ATOM 880 O O . GLU A 1 110 ? 4.893 -6.773 6.847 1.00 97.50 110 GLU A O 1
ATOM 885 N N . ASN A 1 111 ? 5.464 -5.310 5.249 1.00 96.75 111 ASN A N 1
ATOM 886 C CA . ASN A 1 111 ? 4.535 -4.267 5.671 1.00 96.75 111 ASN A CA 1
ATOM 887 C C . ASN A 1 111 ? 3.069 -4.751 5.660 1.00 96.75 111 ASN A C 1
ATOM 889 O O . ASN A 1 111 ? 2.326 -4.455 6.591 1.00 96.75 111 ASN A O 1
ATOM 893 N N . ILE A 1 112 ? 2.642 -5.524 4.654 1.00 97.38 112 ILE A N 1
ATOM 894 C CA . ILE A 1 112 ? 1.299 -6.132 4.617 1.00 97.38 112 ILE A CA 1
ATOM 895 C C . ILE A 1 112 ? 1.079 -7.045 5.827 1.00 97.38 112 ILE A C 1
ATOM 897 O O . ILE A 1 112 ? 0.056 -6.914 6.496 1.00 97.38 112 ILE A O 1
ATOM 901 N N . LYS A 1 113 ? 2.041 -7.918 6.154 1.00 97.38 113 LYS A N 1
ATOM 902 C CA . LYS A 1 113 ? 1.932 -8.808 7.324 1.00 97.38 113 LYS A CA 1
ATOM 903 C C . LYS A 1 113 ? 1.836 -8.023 8.624 1.00 97.38 113 LYS A C 1
ATOM 905 O O . LYS A 1 113 ? 0.951 -8.281 9.427 1.00 97.38 113 LYS A O 1
ATOM 910 N N . MET A 1 114 ? 2.691 -7.013 8.798 1.00 97.81 114 MET A N 1
ATOM 911 C CA . MET A 1 114 ? 2.653 -6.149 9.979 1.00 97.81 114 MET A CA 1
ATOM 912 C C . MET A 1 114 ? 1.302 -5.440 10.130 1.00 97.81 114 MET A C 1
ATOM 914 O O . MET A 1 114 ? 0.827 -5.248 11.248 1.00 97.81 114 MET A O 1
ATOM 918 N N . GLN A 1 115 ? 0.680 -5.043 9.016 1.00 97.94 115 GLN A N 1
ATOM 919 C CA . GLN A 1 115 ? -0.650 -4.440 9.023 1.00 97.94 115 GLN A CA 1
ATOM 920 C C . GLN A 1 115 ? -1.742 -5.457 9.368 1.00 97.94 115 GLN A C 1
ATOM 922 O O . GLN A 1 115 ? -2.611 -5.149 10.183 1.00 97.94 115 GLN A O 1
ATOM 927 N N . ALA A 1 116 ? -1.685 -6.665 8.804 1.00 97.25 116 ALA A N 1
ATOM 928 C CA . ALA A 1 116 ? -2.606 -7.749 9.137 1.00 97.25 116 ALA A CA 1
ATOM 929 C C . ALA A 1 116 ? -2.527 -8.109 10.634 1.00 97.25 116 ALA A C 1
ATOM 931 O O . ALA A 1 116 ? -3.545 -8.095 11.324 1.00 97.25 116 ALA A O 1
ATOM 932 N N . ASP A 1 117 ? -1.315 -8.288 11.171 1.00 97.62 117 ASP A N 1
ATOM 933 C CA . ASP A 1 117 ? -1.065 -8.549 12.598 1.00 97.62 117 ASP A CA 1
ATOM 934 C C . ASP A 1 117 ? -1.565 -7.412 13.508 1.00 97.62 117 ASP A C 1
ATOM 936 O O . ASP A 1 117 ? -1.937 -7.630 14.663 1.00 97.62 117 ASP A O 1
ATOM 940 N N . ALA A 1 118 ? -1.584 -6.178 13.000 1.00 97.94 118 ALA A N 1
ATOM 941 C CA . ALA A 1 118 ? -2.110 -5.013 13.704 1.00 97.94 118 ALA A CA 1
ATOM 942 C C . ALA A 1 118 ? -3.637 -4.846 13.587 1.00 97.94 118 ALA A C 1
ATOM 944 O O . ALA A 1 118 ? -4.196 -3.952 14.225 1.00 97.94 118 ALA A O 1
ATOM 945 N N . GLY A 1 119 ? -4.314 -5.708 12.822 1.00 96.69 119 GLY A N 1
ATOM 946 C CA . GLY A 1 119 ? -5.770 -5.753 12.707 1.00 96.69 119 GLY A CA 1
ATOM 947 C C . GLY A 1 119 ? -6.344 -5.171 11.416 1.00 96.69 119 GLY A C 1
ATOM 948 O O . GLY A 1 119 ? -7.533 -4.864 11.397 1.00 96.69 119 GLY A O 1
ATOM 949 N N . ALA A 1 120 ? -5.541 -4.993 10.360 1.00 97.50 120 ALA A N 1
ATOM 950 C CA . ALA A 1 120 ? -6.074 -4.715 9.028 1.00 97.50 120 ALA A CA 1
ATOM 951 C C . ALA A 1 120 ? -6.770 -5.960 8.450 1.00 97.50 120 ALA A C 1
ATOM 953 O O . ALA A 1 120 ? -6.201 -7.045 8.424 1.00 97.50 120 ALA A O 1
ATOM 954 N N . GLU A 1 121 ? -7.980 -5.774 7.934 1.00 97.44 121 GLU A N 1
ATOM 955 C CA . GLU A 1 121 ? -8.809 -6.799 7.282 1.00 97.44 121 GLU A CA 1
ATOM 956 C C . GLU A 1 121 ? -8.810 -6.651 5.752 1.00 97.44 121 GLU A C 1
ATOM 958 O O . GLU A 1 121 ? -9.231 -7.545 5.023 1.00 97.44 121 GLU A O 1
ATOM 963 N N . LEU A 1 122 ? -8.343 -5.503 5.255 1.00 96.62 122 LEU A N 1
ATOM 964 C CA . LEU A 1 122 ? -8.243 -5.171 3.838 1.00 96.62 122 LEU A CA 1
ATOM 965 C C . LEU A 1 122 ? -6.974 -4.353 3.586 1.00 96.62 122 LEU A C 1
ATOM 967 O O . LEU A 1 122 ? -6.603 -3.505 4.397 1.00 96.62 122 LEU A O 1
ATOM 971 N N . ILE A 1 123 ? -6.344 -4.541 2.428 1.00 96.88 123 ILE A N 1
ATOM 972 C CA . ILE A 1 123 ? -5.220 -3.720 1.969 1.00 96.88 123 ILE A CA 1
ATOM 973 C C . ILE A 1 123 ? -5.629 -2.958 0.712 1.00 96.88 123 ILE A C 1
ATOM 975 O O . ILE A 1 123 ? -6.038 -3.556 -0.282 1.00 96.88 123 ILE A O 1
ATOM 979 N N . PHE A 1 124 ? -5.483 -1.633 0.740 1.00 95.75 124 PHE A N 1
ATOM 980 C CA . PHE A 1 124 ? -5.631 -0.800 -0.451 1.00 95.75 124 PHE A CA 1
ATOM 981 C C . PHE A 1 124 ? -4.288 -0.558 -1.141 1.00 95.75 124 PHE A C 1
ATOM 983 O O . PHE A 1 124 ? -3.378 0.015 -0.538 1.00 95.75 124 PHE A O 1
ATOM 990 N N . ASP A 1 125 ? -4.229 -0.872 -2.434 1.00 94.38 125 ASP A N 1
ATOM 991 C CA . ASP A 1 125 ? -3.254 -0.304 -3.366 1.00 94.38 125 ASP A CA 1
ATOM 992 C C . ASP A 1 125 ? -3.940 0.802 -4.180 1.00 94.38 125 ASP A C 1
ATOM 994 O O . ASP A 1 125 ? -5.041 0.627 -4.704 1.00 94.38 125 ASP A O 1
ATOM 998 N N . CYS A 1 126 ? -3.317 1.977 -4.239 1.00 92.50 126 CYS A N 1
ATOM 999 C CA . CYS A 1 126 ? -3.804 3.131 -5.000 1.00 92.50 126 CYS A CA 1
ATOM 1000 C C . CYS A 1 126 ? -2.758 3.637 -5.992 1.00 92.50 126 CYS A C 1
ATOM 1002 O O . CYS A 1 126 ? -2.701 4.832 -6.281 1.00 92.50 126 CYS A O 1
ATOM 1004 N N . THR A 1 127 ? -1.903 2.741 -6.479 1.00 94.19 127 THR A N 1
ATOM 1005 C CA . THR A 1 127 ? -0.939 3.061 -7.524 1.00 94.19 127 THR A CA 1
ATOM 1006 C C . THR A 1 127 ? -1.680 3.448 -8.805 1.00 94.19 127 THR A C 1
ATOM 1008 O O . THR A 1 127 ? -2.389 2.636 -9.395 1.00 94.19 127 THR A O 1
ATOM 1011 N N . ASP A 1 128 ? -1.525 4.703 -9.222 1.00 93.56 128 ASP A N 1
ATOM 1012 C CA . ASP A 1 128 ? -2.112 5.225 -10.454 1.00 93.56 128 ASP A CA 1
ATOM 1013 C C . ASP A 1 128 ? -1.218 4.891 -11.650 1.00 93.56 128 ASP A C 1
ATOM 1015 O O . ASP A 1 128 ? 0.003 5.008 -11.571 1.00 93.56 128 ASP A O 1
ATOM 1019 N N . TYR A 1 129 ? -1.815 4.493 -12.767 1.00 93.75 129 TYR A N 1
ATOM 1020 C CA . TYR A 1 129 ? -1.106 4.095 -13.982 1.00 93.75 129 TYR A CA 1
ATOM 1021 C C . TYR A 1 129 ? -1.497 4.927 -15.208 1.00 93.75 129 TYR A C 1
ATOM 1023 O O . TYR A 1 129 ? -0.946 4.692 -16.289 1.00 93.75 129 TYR A O 1
ATOM 1031 N N . CYS A 1 130 ? -2.450 5.852 -15.081 1.00 91.81 130 CYS A N 1
ATOM 1032 C CA . CYS A 1 130 ? -3.144 6.433 -16.225 1.00 91.81 130 CYS A CA 1
ATOM 1033 C C . CYS A 1 130 ? -2.978 7.954 -16.320 1.00 91.81 130 CYS A C 1
ATOM 1035 O O . CYS A 1 130 ? -2.996 8.688 -15.338 1.00 91.81 130 CYS A O 1
ATOM 1037 N N . LEU A 1 131 ? -2.866 8.427 -17.558 1.00 89.88 131 LEU A N 1
ATOM 1038 C CA . LEU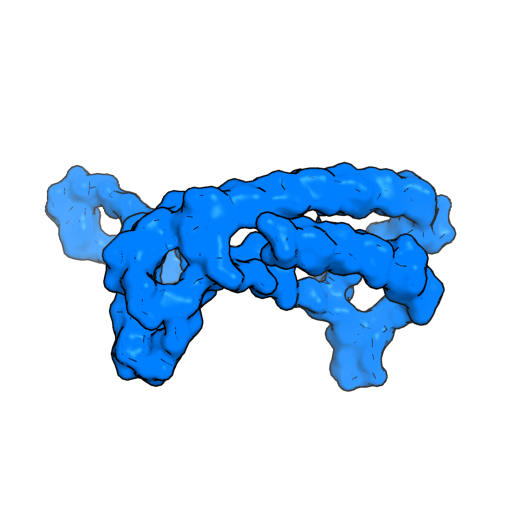 A 1 131 ? -3.195 9.788 -17.965 1.00 89.88 131 LEU A CA 1
ATOM 1039 C C . LEU A 1 131 ? -4.698 9.876 -18.284 1.00 89.88 131 LEU A C 1
ATOM 1041 O O . LEU A 1 131 ? -5.420 8.878 -18.243 1.00 89.88 131 LEU A O 1
ATOM 1045 N N . LYS A 1 132 ? -5.179 11.066 -18.662 1.00 89.88 132 LYS A N 1
ATOM 1046 C CA . LYS A 1 132 ? -6.581 11.253 -19.078 1.00 89.88 132 LYS A CA 1
ATOM 1047 C C . LYS A 1 132 ? -6.920 10.453 -20.338 1.00 89.88 132 LYS A C 1
ATOM 1049 O O . LYS A 1 132 ? -8.052 10.017 -20.505 1.00 89.88 132 LYS A O 1
ATOM 1054 N N . GLU A 1 133 ? -5.940 10.278 -21.216 1.00 93.69 133 GLU A N 1
ATOM 1055 C CA . GLU A 1 133 ? -6.083 9.661 -22.533 1.00 93.69 133 GLU A CA 1
ATOM 1056 C C . GLU A 1 133 ? -5.786 8.153 -22.525 1.00 93.69 133 GLU A C 1
ATOM 1058 O O . GLU A 1 133 ? -5.995 7.484 -23.536 1.00 93.69 133 GLU A O 1
ATOM 1063 N N . GLY A 1 134 ? -5.310 7.602 -21.402 1.00 91.62 134 GLY A N 1
ATOM 1064 C CA . GLY A 1 134 ? -5.021 6.177 -21.267 1.00 91.62 134 GLY A CA 1
ATOM 1065 C C . GLY A 1 134 ? -3.785 5.860 -20.420 1.00 91.62 134 GLY A C 1
ATOM 1066 O O . GLY A 1 134 ? -3.260 6.732 -19.727 1.00 91.62 134 GLY A O 1
ATOM 1067 N N . PRO A 1 135 ? -3.317 4.601 -20.455 1.00 93.75 135 PRO A N 1
ATOM 1068 C CA . PRO A 1 135 ? -2.143 4.146 -19.712 1.00 93.75 135 PRO A CA 1
ATOM 1069 C C . PRO A 1 135 ? -0.886 4.970 -20.028 1.00 93.75 135 PRO A C 1
ATOM 1071 O O . PRO A 1 135 ? -0.613 5.270 -21.189 1.00 93.75 135 PRO A O 1
ATOM 1074 N N . PHE A 1 136 ? -0.095 5.304 -19.005 1.00 93.38 136 PHE A N 1
ATOM 1075 C CA . PHE A 1 136 ? 1.170 6.024 -19.194 1.00 93.38 136 PHE A CA 1
ATOM 1076 C C . PHE A 1 136 ? 2.254 5.135 -19.819 1.00 93.38 136 PHE A C 1
ATOM 1078 O O . PHE A 1 136 ? 3.039 5.580 -20.657 1.00 93.38 136 PHE A O 1
ATOM 1085 N N . TYR A 1 137 ? 2.322 3.873 -19.394 1.00 94.12 137 TYR A N 1
ATOM 1086 C CA . TYR A 1 137 ? 3.349 2.943 -19.845 1.00 94.12 137 TYR A CA 1
ATOM 1087 C C . TYR A 1 137 ? 2.916 2.166 -21.101 1.00 94.12 137 TYR A C 1
ATOM 1089 O O . TYR A 1 137 ? 1.726 1.976 -21.346 1.00 94.12 137 TYR A O 1
ATOM 1097 N N . PRO A 1 138 ? 3.858 1.667 -21.918 1.00 93.88 138 PRO A N 1
ATOM 1098 C CA . PRO A 1 138 ? 3.531 0.701 -22.962 1.00 93.88 138 PRO A CA 1
ATOM 1099 C C . PRO A 1 138 ? 3.223 -0.682 -22.365 1.00 93.88 138 PRO A C 1
ATOM 1101 O O . PRO A 1 138 ? 3.681 -1.020 -21.272 1.00 93.88 138 PRO A O 1
ATOM 1104 N N . LEU A 1 139 ? 2.511 -1.523 -23.121 1.00 94.50 139 LEU A N 1
ATOM 1105 C CA . LEU A 1 139 ? 2.040 -2.841 -22.664 1.00 94.50 139 LEU A CA 1
ATOM 1106 C C . LEU A 1 139 ? 3.146 -3.757 -22.119 1.00 94.50 139 LEU A C 1
ATOM 1108 O O . LEU A 1 139 ? 2.913 -4.461 -21.140 1.00 94.50 139 LEU A O 1
ATOM 1112 N N . TRP A 1 140 ? 4.349 -3.720 -22.700 1.00 94.75 140 TRP A N 1
ATOM 1113 C CA . TRP A 1 140 ? 5.455 -4.571 -22.252 1.00 94.75 140 TRP A CA 1
ATOM 1114 C C . TRP A 1 140 ? 5.909 -4.245 -20.816 1.00 94.75 140 TRP A C 1
ATOM 1116 O O . TRP A 1 140 ? 6.264 -5.143 -20.056 1.00 94.75 140 TRP A O 1
ATOM 1126 N N . VAL A 1 141 ? 5.826 -2.974 -20.394 1.00 94.75 141 VAL A N 1
ATOM 1127 C CA . VAL A 1 141 ? 6.129 -2.575 -19.008 1.00 94.75 141 VAL A CA 1
ATOM 1128 C C . VAL A 1 141 ? 5.082 -3.149 -18.061 1.00 94.75 141 VAL A C 1
ATOM 1130 O O . VAL A 1 141 ? 5.432 -3.618 -16.981 1.00 94.75 141 VAL A O 1
ATOM 1133 N N . TYR A 1 142 ? 3.808 -3.175 -18.463 1.00 95.62 142 TYR A N 1
ATOM 1134 C CA . TYR A 1 142 ? 2.775 -3.808 -17.649 1.00 95.62 142 TYR A CA 1
ATOM 1135 C C . TYR A 1 142 ? 3.034 -5.303 -17.477 1.00 95.62 142 TYR A C 1
ATOM 1137 O O . TYR A 1 142 ? 3.045 -5.790 -16.346 1.00 95.62 142 TYR A O 1
ATOM 1145 N N . SER A 1 143 ? 3.295 -6.016 -18.576 1.00 95.88 143 SER A N 1
ATOM 1146 C CA . SER A 1 143 ? 3.510 -7.463 -18.539 1.00 95.88 143 SER A CA 1
ATOM 1147 C C . SER A 1 143 ? 4.763 -7.868 -17.767 1.00 95.88 143 SER A C 1
ATOM 1149 O O . SER A 1 143 ? 4.739 -8.883 -17.078 1.00 95.88 143 SER A O 1
ATOM 1151 N N . GLU A 1 144 ? 5.847 -7.095 -17.860 1.00 94.56 144 GLU A N 1
ATOM 1152 C CA . GLU A 1 144 ? 7.142 -7.492 -17.295 1.00 94.56 144 GLU A CA 1
ATOM 1153 C C . GLU A 1 144 ? 7.460 -6.846 -15.942 1.00 94.56 144 GLU A C 1
ATOM 1155 O O . GLU A 1 144 ? 8.148 -7.457 -15.121 1.00 94.56 144 GLU A O 1
ATOM 1160 N N . LEU A 1 145 ? 6.976 -5.624 -15.695 1.00 94.31 145 LEU A N 1
ATOM 1161 C CA . LEU A 1 145 ? 7.403 -4.792 -14.563 1.00 94.31 145 LEU A CA 1
ATOM 1162 C C . LEU A 1 145 ? 6.268 -4.362 -13.625 1.00 94.31 145 LEU A C 1
ATOM 1164 O O . LEU A 1 145 ? 6.563 -3.858 -12.543 1.00 94.31 145 LEU A O 1
ATOM 1168 N N . ILE A 1 146 ? 4.994 -4.562 -13.982 1.00 95.50 146 ILE A N 1
ATOM 1169 C CA . ILE A 1 146 ? 3.860 -4.217 -13.104 1.00 95.50 146 ILE A CA 1
ATOM 1170 C C . ILE A 1 146 ? 3.117 -5.473 -12.663 1.00 95.50 146 ILE A C 1
ATOM 1172 O O . ILE A 1 146 ? 3.108 -5.774 -11.474 1.00 95.50 146 ILE A O 1
ATOM 1176 N N . PHE A 1 147 ? 2.522 -6.233 -13.584 1.00 96.44 147 PHE A N 1
ATOM 1177 C CA . PHE A 1 147 ? 1.644 -7.355 -13.236 1.00 96.44 147 PHE A CA 1
ATOM 1178 C C . PHE A 1 147 ? 2.308 -8.451 -12.395 1.00 96.44 147 PHE A C 1
ATOM 1180 O O . PHE A 1 147 ? 1.669 -8.892 -11.438 1.00 96.44 147 PHE A O 1
ATOM 1187 N N . PRO A 1 148 ? 3.565 -8.870 -12.650 1.00 96.12 148 PRO A N 1
ATOM 1188 C CA . PRO A 1 148 ? 4.210 -9.876 -11.807 1.00 96.12 148 PRO A CA 1
ATOM 1189 C C . PRO A 1 148 ? 4.352 -9.409 -10.354 1.00 96.12 148 PRO A C 1
ATOM 1191 O O . PRO A 1 148 ? 4.076 -10.161 -9.425 1.00 96.12 148 PRO A O 1
ATOM 1194 N N . PHE A 1 149 ? 4.717 -8.143 -10.159 1.00 96.50 149 PHE A N 1
ATOM 1195 C CA . PHE A 1 149 ? 4.915 -7.541 -8.842 1.00 96.50 149 PHE A CA 1
AT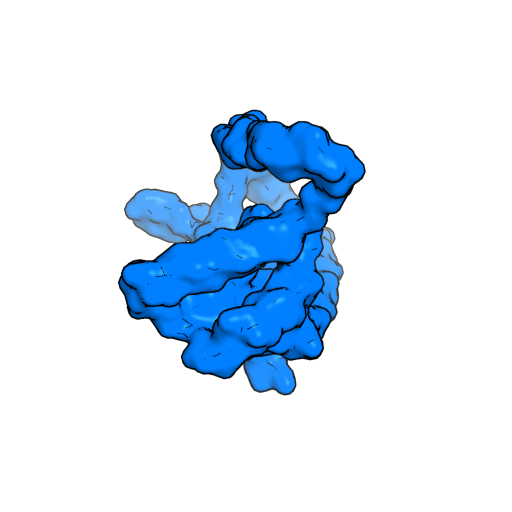OM 1196 C C . PHE A 1 149 ? 3.588 -7.241 -8.140 1.00 96.50 149 PHE A C 1
ATOM 1198 O O . PHE A 1 149 ? 3.440 -7.522 -6.954 1.00 96.50 149 PHE A O 1
ATOM 1205 N N . LEU A 1 150 ? 2.588 -6.763 -8.884 1.00 96.56 150 LEU A N 1
ATOM 1206 C CA . LEU A 1 150 ? 1.231 -6.592 -8.374 1.00 96.56 150 LEU A CA 1
ATOM 1207 C C . LEU A 1 150 ? 0.664 -7.926 -7.886 1.00 96.56 150 LEU A C 1
ATOM 1209 O O . LEU A 1 150 ? 0.111 -7.996 -6.793 1.00 96.56 150 LEU A O 1
ATOM 1213 N N . LYS A 1 151 ? 0.861 -9.003 -8.657 1.00 96.81 151 LYS A N 1
ATOM 1214 C CA . LYS A 1 151 ? 0.459 -10.349 -8.250 1.00 96.81 151 LYS A CA 1
ATOM 1215 C C . LYS A 1 151 ? 1.115 -10.763 -6.933 1.00 96.81 151 LYS A C 1
ATOM 1217 O O . LYS A 1 151 ? 0.429 -11.331 -6.096 1.00 96.81 151 LYS A O 1
ATOM 1222 N N . MET A 1 152 ? 2.397 -10.461 -6.720 1.00 96.12 152 MET A N 1
ATOM 1223 C CA . MET A 1 152 ? 3.066 -10.772 -5.451 1.00 96.12 152 MET A CA 1
ATOM 1224 C C . MET A 1 152 ? 2.406 -10.068 -4.257 1.00 96.12 152 MET A C 1
ATOM 1226 O O . MET A 1 152 ? 2.216 -10.701 -3.222 1.00 96.12 152 MET A O 1
ATOM 1230 N N . LEU A 1 153 ? 2.035 -8.790 -4.401 1.00 95.50 153 LEU A N 1
ATOM 1231 C CA . LEU A 1 153 ? 1.335 -8.039 -3.350 1.00 95.50 153 LEU A CA 1
ATOM 1232 C C . LEU A 1 153 ? -0.061 -8.606 -3.089 1.00 95.50 153 LEU A C 1
ATOM 1234 O O . LEU A 1 153 ? -0.431 -8.824 -1.940 1.00 95.50 153 LEU A O 1
ATOM 1238 N N . VAL A 1 154 ? -0.811 -8.894 -4.155 1.00 96.00 154 VAL A N 1
ATOM 1239 C CA . VAL A 1 154 ? -2.148 -9.493 -4.062 1.00 96.00 154 VAL A CA 1
ATOM 1240 C C . VAL A 1 154 ? -2.080 -10.867 -3.397 1.00 96.00 154 VAL A C 1
ATOM 1242 O O . VAL A 1 154 ? -2.864 -11.145 -2.496 1.00 96.00 154 VAL A O 1
ATOM 1245 N N . ASP A 1 155 ? -1.135 -11.717 -3.795 1.00 96.25 155 ASP A N 1
ATOM 1246 C CA . ASP A 1 155 ? -0.951 -13.044 -3.207 1.00 96.25 155 ASP A CA 1
ATOM 1247 C C . ASP A 1 155 ? -0.528 -12.958 -1.731 1.00 96.25 155 ASP A C 1
ATOM 1249 O O . ASP A 1 155 ? -0.858 -13.852 -0.958 1.00 96.25 155 ASP A O 1
ATOM 1253 N N . ALA A 1 156 ? 0.207 -11.914 -1.334 1.00 94.88 156 ALA A N 1
ATOM 1254 C CA . ALA A 1 156 ? 0.592 -11.686 0.057 1.00 94.88 156 ALA A CA 1
ATOM 1255 C C . ALA A 1 156 ? -0.566 -11.158 0.912 1.00 94.88 156 ALA A C 1
ATOM 1257 O O . ALA A 1 156 ? -0.702 -11.586 2.049 1.00 94.88 156 ALA A O 1
ATOM 1258 N N . ALA A 1 157 ? -1.407 -10.274 0.372 1.00 95.25 157 ALA A N 1
ATOM 1259 C CA . ALA A 1 157 ? -2.560 -9.718 1.082 1.00 95.25 157 ALA A CA 1
ATOM 1260 C C . ALA A 1 157 ? -3.697 -10.732 1.311 1.00 95.25 157 ALA A C 1
ATOM 1262 O O . ALA A 1 157 ? -4.549 -10.501 2.161 1.00 95.25 157 ALA A O 1
ATOM 1263 N N . HIS A 1 158 ? -3.723 -11.837 0.558 1.00 94.00 158 HIS A N 1
ATOM 1264 C CA . HIS A 1 158 ? -4.705 -12.920 0.711 1.00 94.00 158 HIS A CA 1
ATOM 1265 C C . HIS A 1 158 ? -4.218 -14.090 1.587 1.00 94.00 158 HIS A C 1
ATOM 1267 O O . HIS A 1 158 ? -4.895 -15.118 1.644 1.00 94.00 158 HIS A O 1
ATOM 1273 N N . ARG A 1 159 ? -3.039 -13.981 2.209 1.00 83.81 159 ARG A N 1
ATOM 1274 C CA . ARG A 1 159 ? -2.487 -14.989 3.126 1.00 83.81 159 ARG A CA 1
ATOM 1275 C C . ARG A 1 159 ? -2.621 -14.527 4.563 1.00 83.81 159 ARG A C 1
ATOM 1277 O O . ARG A 1 159 ? -2.914 -15.410 5.395 1.00 83.81 159 ARG A O 1
#

Sequence (159 aa):
MTVFRDFLKVDKETVKQGKVLNVTEHNSRVLVETCKKIGYDIIRVGFVPDPIESLRILRRLAPDHLIAGSAGGTIGIPDGKTMTEIVYRIYRKPEDFKKKLESRMKDEIENIKMQADAGAELIFDCTDYCLKEGPFYPLWVYSELIFPFLKMLVDAAHR